Protein AF-A0A8S3AY65-F1 (afdb_monomer)

Solvent-accessible surface area (backbone atoms only — not comparable to full-atom values): 5228 Å² total; per-residue (Å²): 137,86,81,82,77,83,69,85,76,81,74,86,82,81,85,83,86,80,88,74,90,68,83,87,63,55,75,73,67,65,50,50,56,64,65,65,67,58,86,60,66,83,63,60,49,53,59,55,51,53,53,49,53,53,51,54,52,52,50,49,52,51,49,52,52,50,51,54,52,47,53,57,49,49,64,62,71,75,107

Structure (mmCIF, N/CA/C/O backbone):
data_AF-A0A8S3AY65-F1
#
_entry.id   AF-A0A8S3AY65-F1
#
loop_
_atom_site.group_PDB
_atom_site.id
_atom_site.type_symbol
_atom_site.label_atom_id
_atom_site.label_alt_id
_atom_site.label_comp_id
_atom_site.label_asym_id
_atom_site.label_entity_id
_atom_site.label_seq_id
_atom_site.pdbx_PDB_ins_code
_atom_site.Cartn_x
_atom_site.Cartn_y
_atom_site.Cartn_z
_atom_site.occupancy
_atom_site.B_iso_or_equiv
_atom_site.auth_seq_id
_atom_site.auth_comp_id
_atom_site.auth_asym_id
_atom_site.auth_atom_id
_atom_site.pdbx_PDB_model_num
ATOM 1 N N . MET A 1 1 ? -48.246 22.863 19.216 1.00 40.16 1 MET A N 1
ATOM 2 C CA . MET A 1 1 ? -47.080 23.055 18.326 1.00 40.16 1 MET A CA 1
ATOM 3 C C . MET A 1 1 ? -45.870 23.257 19.231 1.00 40.16 1 MET A C 1
ATOM 5 O O . MET A 1 1 ? -45.760 24.312 19.837 1.00 40.16 1 MET A O 1
ATOM 9 N N . PHE A 1 2 ? -45.061 22.219 19.463 1.00 52.56 2 PHE A N 1
ATOM 10 C CA . PHE A 1 2 ? -43.912 22.296 20.374 1.00 52.56 2 PHE A CA 1
ATOM 11 C C . PHE A 1 2 ? -42.674 22.686 19.569 1.00 52.56 2 PHE A C 1
ATOM 13 O O . PHE A 1 2 ? -42.271 21.963 18.662 1.00 52.56 2 PHE A O 1
ATOM 20 N N . GLN A 1 3 ? -42.121 23.861 19.855 1.00 53.03 3 GLN A N 1
ATOM 21 C CA . GLN A 1 3 ? -40.948 24.387 19.167 1.00 53.03 3 GLN A CA 1
ATOM 22 C C . GLN A 1 3 ? -39.696 23.769 19.809 1.00 53.03 3 GLN A C 1
ATOM 24 O O . GLN A 1 3 ? -39.345 24.084 20.945 1.00 53.03 3 GLN A O 1
ATOM 29 N N . SER A 1 4 ? -39.054 22.831 19.112 1.00 55.12 4 SER A N 1
ATOM 30 C CA . SER A 1 4 ? -37.811 22.193 19.552 1.00 55.12 4 SER A CA 1
ATOM 31 C C . SER A 1 4 ? -36.640 23.157 19.363 1.00 55.12 4 SER A C 1
ATOM 33 O O . SER A 1 4 ? -35.984 23.167 18.323 1.00 55.12 4 SER A O 1
ATOM 35 N N . THR A 1 5 ? -36.371 23.996 20.360 1.00 57.19 5 THR A N 1
ATOM 36 C CA . THR A 1 5 ? -35.165 24.829 20.375 1.00 57.19 5 THR A CA 1
ATOM 37 C C . THR A 1 5 ? -33.951 23.921 20.551 1.00 57.19 5 THR A C 1
ATOM 39 O O . THR A 1 5 ? -33.628 23.511 21.665 1.00 57.19 5 THR A O 1
ATOM 42 N N . SER A 1 6 ? -33.273 23.600 19.447 1.00 61.62 6 SER A N 1
ATOM 43 C CA . SER A 1 6 ? -31.988 22.898 19.436 1.00 61.62 6 SER A CA 1
ATOM 44 C C . SER A 1 6 ? -30.901 23.807 20.016 1.00 61.62 6 SER A C 1
ATOM 46 O O . SER A 1 6 ? -30.095 24.393 19.294 1.00 61.62 6 SER A O 1
ATOM 48 N N . LYS A 1 7 ? -30.901 23.980 21.341 1.00 62.69 7 LYS A N 1
ATOM 49 C CA . LYS A 1 7 ? -29.786 24.603 22.052 1.00 62.69 7 LYS A CA 1
ATOM 50 C C . LYS A 1 7 ? -28.605 23.642 21.961 1.00 62.69 7 LYS A C 1
ATOM 52 O O . LYS A 1 7 ? -28.706 22.493 22.378 1.00 62.6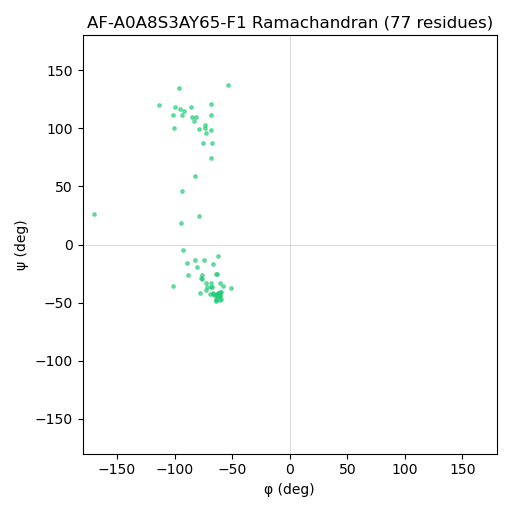9 7 LYS A O 1
ATOM 57 N N . ASN A 1 8 ? -27.504 24.110 21.383 1.00 65.00 8 ASN A N 1
ATOM 58 C CA . ASN A 1 8 ? -26.245 23.381 21.304 1.00 65.00 8 ASN A CA 1
ATOM 59 C C . ASN A 1 8 ? -25.679 23.253 22.731 1.00 65.00 8 ASN A C 1
ATOM 61 O O . ASN A 1 8 ? -24.989 24.144 23.222 1.00 65.00 8 ASN A O 1
ATOM 65 N N . VAL A 1 9 ? -26.088 22.205 23.450 1.00 72.94 9 VAL A N 1
ATOM 66 C CA . VAL A 1 9 ? -25.610 21.928 24.807 1.00 72.94 9 VAL A CA 1
ATOM 67 C C . VAL A 1 9 ? -24.187 21.403 24.680 1.00 72.94 9 VAL A C 1
ATOM 69 O O . VAL A 1 9 ? -23.966 20.245 24.334 1.00 72.94 9 VAL A O 1
ATOM 72 N N . GLN A 1 10 ? -23.215 22.275 24.929 1.00 67.19 10 GLN A N 1
ATOM 73 C CA . GLN A 1 10 ? -21.819 21.878 25.032 1.00 67.19 10 GLN A CA 1
ATOM 74 C C . GLN A 1 10 ? -21.634 21.158 26.367 1.00 67.19 10 GLN A C 1
ATOM 76 O O . GLN A 1 10 ? -21.622 21.785 27.423 1.00 67.19 10 GLN A O 1
ATOM 81 N N . ILE A 1 11 ? -21.560 19.829 26.323 1.00 74.38 11 ILE A N 1
ATOM 82 C CA . ILE A 1 11 ? -21.252 18.999 27.487 1.00 74.38 11 ILE A CA 1
ATOM 83 C C . ILE A 1 11 ? -19.722 18.957 27.599 1.00 74.38 11 ILE A C 1
ATOM 85 O O . ILE A 1 11 ? -19.082 18.355 26.734 1.00 74.38 11 ILE A O 1
ATOM 89 N N . PRO A 1 12 ? -19.100 19.598 28.607 1.00 74.44 12 PRO A N 1
ATOM 90 C CA . PRO A 1 12 ? -17.666 19.472 28.810 1.00 74.44 12 PRO A CA 1
ATOM 91 C C . PRO A 1 12 ? -17.356 18.041 29.256 1.00 74.44 12 PRO A C 1
ATOM 93 O O . PRO A 1 12 ? -17.727 17.613 30.349 1.00 74.44 12 PRO A O 1
ATOM 96 N N . PHE A 1 13 ? -16.688 17.281 28.392 1.00 71.88 13 PHE A N 1
ATOM 97 C CA . PHE A 1 13 ? -16.200 15.951 28.730 1.00 71.88 13 PHE A CA 1
ATOM 98 C C . PHE A 1 13 ? -14.882 16.081 29.492 1.00 71.88 13 PHE A C 1
ATOM 100 O O . PHE A 1 13 ? -13.854 16.436 28.917 1.00 71.88 13 PHE A O 1
ATOM 107 N N . THR A 1 14 ? -14.902 15.764 30.784 1.00 78.38 14 THR A N 1
ATOM 108 C CA . THR A 1 14 ? -13.681 15.640 31.586 1.00 78.38 14 THR A CA 1
ATOM 109 C C . THR A 1 14 ? -13.333 14.165 31.708 1.00 78.38 14 THR A C 1
ATOM 111 O O . THR A 1 14 ? -14.107 13.385 32.260 1.00 78.38 14 THR A O 1
ATOM 114 N N . TYR A 1 15 ? -12.167 13.770 31.200 1.00 76.56 15 TYR A N 1
ATOM 115 C CA . TYR A 1 15 ? -11.647 12.420 31.391 1.00 76.56 15 TYR A CA 1
ATOM 116 C C . TYR A 1 15 ? -10.673 12.417 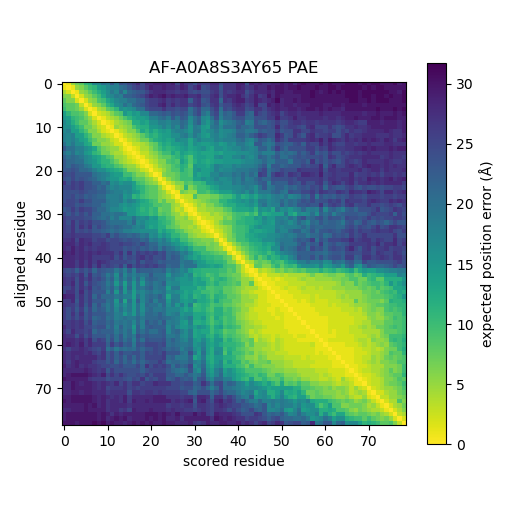32.576 1.00 76.56 15 TYR A C 1
ATOM 118 O O . TYR A 1 15 ? -9.832 13.303 32.712 1.00 76.56 15 TYR A O 1
ATOM 126 N N . SER A 1 16 ? -10.794 11.425 33.456 1.00 68.31 16 SER A N 1
ATOM 127 C CA . SER A 1 16 ? -9.841 11.191 34.542 1.00 68.31 16 SER A CA 1
ATOM 128 C C . SER A 1 16 ? -9.136 9.869 34.277 1.00 68.31 16 SER A C 1
ATOM 130 O O . SER A 1 16 ? -9.787 8.831 34.168 1.00 68.31 16 SER A O 1
ATOM 132 N N . VAL A 1 17 ? -7.808 9.904 34.146 1.00 74.38 17 VAL A N 1
ATOM 133 C CA . VAL A 1 17 ? -6.994 8.696 33.963 1.00 74.38 17 VAL A CA 1
ATOM 134 C C . VAL A 1 17 ? -6.359 8.338 35.294 1.00 74.38 17 VAL A C 1
ATOM 136 O O . VAL A 1 17 ? -5.469 9.034 35.779 1.00 74.38 17 VAL A O 1
ATOM 139 N N . LYS A 1 18 ? -6.797 7.227 35.887 1.00 75.12 18 LYS A N 1
ATOM 140 C CA . LYS A 1 18 ? -6.079 6.596 36.996 1.00 75.12 18 LYS A CA 1
ATOM 141 C C . LYS A 1 18 ? -5.156 5.519 36.442 1.00 75.12 18 LYS A C 1
ATOM 143 O O . LYS A 1 18 ? -5.613 4.484 35.967 1.00 75.12 18 LYS A O 1
ATOM 148 N N . PHE A 1 19 ? -3.851 5.754 36.534 1.00 64.50 19 PHE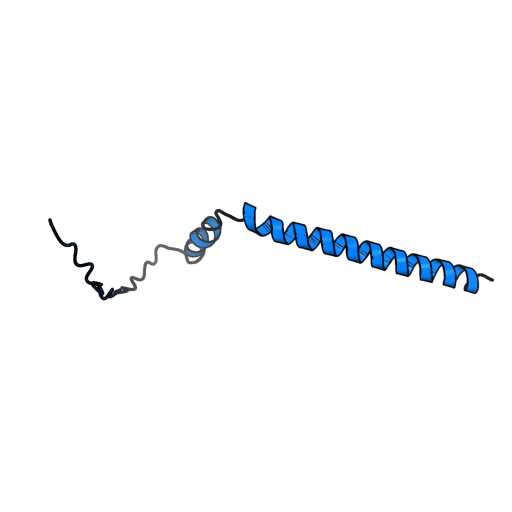 A N 1
ATOM 149 C CA . PHE A 1 19 ? -2.846 4.749 36.203 1.00 64.50 19 PHE A CA 1
ATOM 150 C C . PHE A 1 19 ? -2.717 3.756 37.360 1.00 64.50 19 PHE A C 1
ATOM 152 O O . PHE A 1 19 ? -2.057 4.027 38.359 1.00 64.50 19 PHE A O 1
ATOM 159 N N . VAL A 1 20 ? -3.359 2.597 37.229 1.00 72.62 20 VAL A N 1
ATOM 160 C CA . VAL A 1 20 ? -3.187 1.479 38.163 1.00 72.62 20 VAL A CA 1
ATOM 161 C C . VAL A 1 20 ? -2.132 0.537 37.586 1.00 72.62 20 VAL A C 1
ATOM 163 O O . VAL A 1 20 ? -2.313 -0.033 36.508 1.00 72.62 20 VAL A O 1
ATOM 166 N N . LYS A 1 21 ? -1.001 0.386 38.283 1.00 60.81 21 LYS A N 1
ATOM 167 C CA . LYS A 1 21 ? 0.064 -0.541 37.884 1.00 60.81 21 LYS A CA 1
ATOM 168 C C . LYS A 1 21 ? -0.397 -1.975 38.149 1.00 60.81 21 LYS A C 1
ATOM 170 O O . LYS A 1 21 ? -0.264 -2.475 39.258 1.00 60.81 21 LYS A O 1
ATOM 175 N N . ASN A 1 22 ? -0.928 -2.627 37.121 1.00 63.00 22 ASN A N 1
ATOM 176 C CA . ASN A 1 22 ? -1.191 -4.061 37.140 1.00 63.00 22 ASN A CA 1
ATOM 177 C C . ASN A 1 22 ? 0.085 -4.820 36.714 1.00 63.00 22 ASN A C 1
ATOM 179 O O . ASN A 1 22 ? 0.587 -4.604 35.606 1.00 63.00 22 ASN A O 1
ATOM 183 N N . ASN A 1 23 ? 0.622 -5.652 37.614 1.00 65.44 23 ASN A N 1
ATOM 184 C CA . ASN A 1 23 ? 1.858 -6.425 37.424 1.00 65.44 23 ASN A CA 1
ATOM 185 C C . ASN A 1 23 ? 1.609 -7.843 36.871 1.00 65.44 23 ASN A C 1
ATOM 187 O O . ASN A 1 23 ? 2.564 -8.542 36.544 1.00 65.44 23 ASN A O 1
ATOM 191 N N . ASP A 1 24 ? 0.344 -8.245 36.718 1.00 66.88 24 ASP A N 1
ATOM 192 C CA . ASP A 1 24 ? -0.054 -9.563 36.203 1.00 66.88 24 ASP A CA 1
ATOM 193 C C . ASP A 1 24 ? -0.032 -9.610 34.665 1.00 66.88 24 ASP A C 1
ATOM 195 O O . ASP A 1 24 ? -0.065 -10.673 34.046 1.00 66.88 24 ASP A O 1
ATOM 199 N N . ILE A 1 25 ? 0.052 -8.441 34.020 1.00 60.12 25 ILE A N 1
ATOM 200 C CA . ILE A 1 25 ? 0.013 -8.302 32.564 1.00 60.12 25 ILE A CA 1
ATOM 201 C C . ILE A 1 25 ? 1.439 -8.113 32.047 1.00 60.12 25 ILE A C 1
ATOM 203 O O . ILE A 1 25 ? 1.989 -7.007 32.069 1.00 60.12 25 ILE A O 1
ATOM 207 N N . ARG A 1 26 ? 2.033 -9.196 31.534 1.00 61.00 26 ARG A N 1
ATOM 208 C CA . ARG A 1 26 ? 3.302 -9.147 30.792 1.00 61.00 26 ARG A CA 1
ATOM 209 C C . ARG A 1 26 ? 3.196 -8.133 29.646 1.00 61.00 26 ARG A C 1
ATOM 211 O O . ARG A 1 26 ? 2.201 -8.108 28.927 1.00 61.00 26 ARG A O 1
ATOM 218 N N . TRP A 1 27 ? 4.235 -7.316 29.444 1.00 62.00 27 TRP A N 1
ATOM 219 C CA . TRP A 1 27 ? 4.282 -6.273 28.401 1.00 62.00 27 TRP A CA 1
ATOM 220 C C . TRP A 1 27 ? 3.919 -6.802 27.003 1.00 62.00 27 TRP A C 1
ATOM 222 O O . TRP A 1 27 ? 3.189 -6.146 26.264 1.00 62.00 27 TRP A O 1
ATOM 232 N N . ALA A 1 28 ? 4.337 -8.031 26.689 1.00 62.06 28 ALA A N 1
ATOM 233 C CA . ALA A 1 28 ? 4.013 -8.712 25.436 1.00 62.06 28 ALA A CA 1
ATOM 234 C C . ALA A 1 28 ? 2.497 -8.870 25.198 1.00 62.06 28 ALA A C 1
ATOM 236 O O . ALA A 1 28 ? 2.030 -8.725 24.073 1.00 62.06 28 ALA A O 1
ATOM 237 N N . SER A 1 29 ? 1.707 -9.089 26.252 1.00 63.56 29 SER A N 1
ATOM 238 C CA . SER A 1 29 ? 0.254 -9.277 26.160 1.00 63.56 29 SER A CA 1
ATOM 239 C C . SER A 1 29 ? -0.513 -7.976 25.886 1.00 63.56 29 SER A C 1
ATOM 241 O O . SER A 1 29 ? -1.682 -8.028 25.519 1.00 63.56 29 SER A O 1
ATOM 243 N N 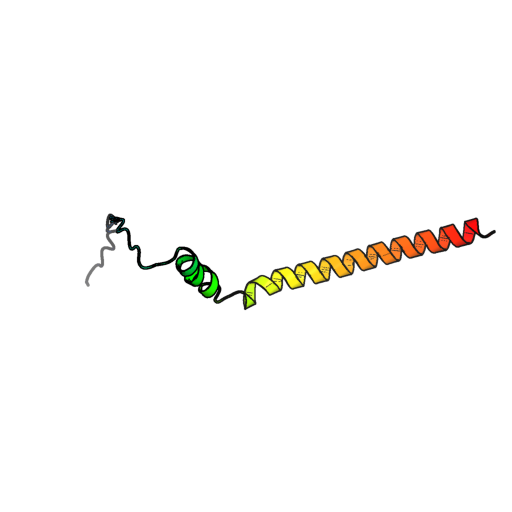. ARG A 1 30 ? 0.120 -6.800 26.033 1.00 64.75 30 ARG A N 1
ATOM 244 C CA . ARG A 1 30 ? -0.506 -5.499 25.718 1.00 64.75 30 ARG A CA 1
ATOM 245 C C . ARG A 1 30 ? -0.568 -5.231 24.214 1.00 64.75 30 ARG A C 1
ATOM 247 O O . ARG A 1 30 ? -1.493 -4.571 23.754 1.00 64.75 30 ARG A O 1
ATOM 254 N N . TRP A 1 31 ? 0.388 -5.772 23.460 1.00 65.38 31 TRP A N 1
ATOM 255 C CA . TRP A 1 31 ? 0.442 -5.648 22.003 1.00 65.38 31 TRP A CA 1
ATOM 256 C C . TRP A 1 3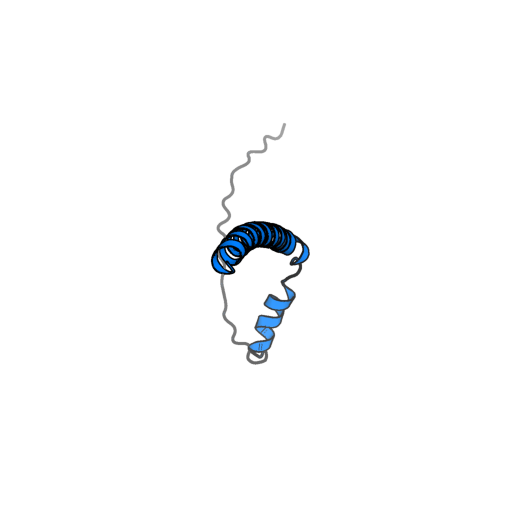1 ? -0.489 -6.626 21.277 1.00 65.38 31 TRP A C 1
ATOM 258 O O . TRP A 1 31 ? -0.853 -6.356 20.135 1.00 65.38 31 TRP A O 1
ATOM 268 N N . ASP A 1 32 ? -0.936 -7.708 21.930 1.00 63.72 32 ASP A N 1
ATOM 269 C CA . ASP A 1 32 ? -1.846 -8.695 21.320 1.00 63.72 32 ASP A CA 1
ATOM 270 C C . ASP A 1 32 ? -3.179 -8.058 20.891 1.00 63.72 32 ASP A C 1
ATOM 272 O O . ASP A 1 32 ? -3.726 -8.407 19.850 1.00 63.72 32 ASP A O 1
ATOM 276 N N . TYR A 1 33 ? -3.660 -7.046 21.626 1.00 62.47 33 TYR A N 1
ATOM 277 C CA . TYR A 1 33 ? -4.844 -6.272 21.241 1.00 62.47 33 TYR A CA 1
ATOM 278 C C . TYR A 1 33 ? -4.614 -5.402 20.005 1.00 62.47 33 TYR A C 1
ATOM 280 O O . TYR A 1 33 ? -5.520 -5.312 19.193 1.00 62.47 33 TYR A O 1
ATOM 288 N N . ILE A 1 34 ? -3.422 -4.815 19.833 1.00 60.62 34 ILE A N 1
ATOM 289 C CA . ILE A 1 34 ? -3.069 -3.991 18.659 1.00 60.62 34 ILE A CA 1
ATOM 290 C C . ILE A 1 34 ? -2.895 -4.873 17.413 1.00 60.62 34 ILE A C 1
ATOM 292 O O . ILE A 1 34 ? -3.289 -4.494 16.312 1.00 60.62 34 ILE A O 1
ATOM 296 N N . LEU A 1 35 ? -2.348 -6.077 17.595 1.00 60.53 35 LEU A N 1
ATOM 297 C CA . LEU A 1 35 ? -2.193 -7.081 16.540 1.00 60.53 35 LEU A CA 1
ATOM 298 C C . LEU A 1 35 ? -3.534 -7.730 16.151 1.00 60.53 35 LEU A C 1
ATOM 300 O O . LEU A 1 35 ? -3.791 -7.928 14.965 1.00 60.53 35 LEU A O 1
ATOM 304 N N . LYS A 1 36 ? -4.425 -8.012 17.113 1.00 57.25 36 LYS A N 1
ATOM 305 C CA . LYS A 1 36 ? -5.796 -8.494 16.847 1.00 57.25 36 LYS A CA 1
ATOM 306 C C . LYS A 1 36 ? -6.746 -7.401 16.368 1.00 57.25 36 LYS A C 1
ATOM 308 O O . LYS A 1 36 ? -7.692 -7.713 15.649 1.00 57.25 36 LYS A O 1
ATOM 313 N N . SER A 1 37 ? -6.499 -6.136 16.709 1.00 53.84 37 SER A N 1
ATOM 314 C CA . SER A 1 37 ? -7.258 -4.979 16.221 1.00 53.84 37 SER A CA 1
ATOM 315 C C . SER A 1 37 ? -6.858 -4.548 14.805 1.00 53.84 37 SER A C 1
ATOM 317 O O . SER A 1 37 ? -7.126 -3.416 14.410 1.00 53.84 37 SER A O 1
ATOM 319 N N . LEU A 1 38 ? -6.303 -5.458 14.004 1.00 57.88 38 LEU A N 1
ATOM 320 C CA . LEU A 1 38 ? -6.224 -5.339 12.550 1.00 57.88 38 LEU A CA 1
ATOM 321 C C . LEU A 1 38 ? -7.422 -6.026 11.838 1.00 57.88 38 LEU A C 1
ATOM 323 O O . LEU A 1 38 ? -7.191 -6.744 10.862 1.00 57.88 38 LEU A O 1
ATOM 327 N N . PRO A 1 39 ? -8.712 -5.867 12.229 1.00 56.88 39 PRO A N 1
ATOM 328 C CA . PRO A 1 39 ? -9.807 -6.456 11.482 1.00 56.88 39 PRO A CA 1
ATOM 329 C C . PRO A 1 39 ? -10.177 -5.555 10.293 1.00 56.88 39 PRO A C 1
ATOM 331 O O . PRO A 1 39 ? -11.306 -5.106 10.227 1.00 56.88 39 PRO A O 1
ATOM 334 N N . GLN A 1 40 ? -9.268 -5.261 9.349 1.00 56.47 40 GLN A N 1
ATOM 335 C CA . GLN A 1 40 ? -9.668 -4.742 8.021 1.00 56.47 40 GLN A CA 1
ATOM 336 C C . GLN A 1 40 ? -8.548 -4.671 6.954 1.00 56.47 40 GLN A C 1
ATOM 338 O O . GLN A 1 40 ? -8.648 -3.887 6.010 1.00 56.47 40 GLN A O 1
ATOM 343 N N . THR A 1 41 ? -7.489 -5.489 7.003 1.00 59.00 41 THR A N 1
ATOM 344 C CA . THR A 1 41 ? -6.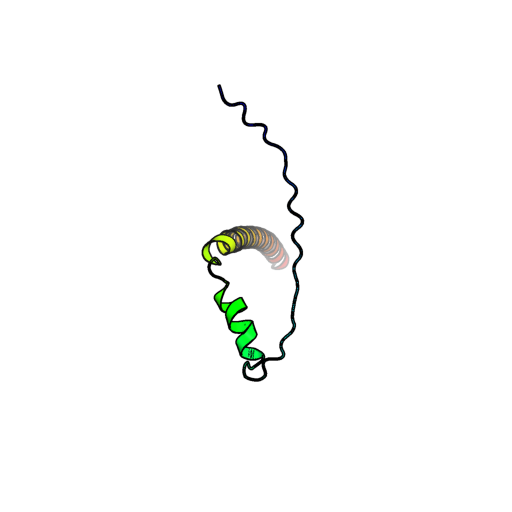439 -5.482 5.947 1.00 59.00 41 THR A CA 1
ATOM 345 C C . THR A 1 41 ? -6.942 -5.867 4.549 1.00 59.00 41 THR A C 1
ATOM 347 O O . THR A 1 41 ? -6.241 -5.667 3.559 1.00 59.00 41 THR A O 1
ATOM 350 N N . ARG A 1 42 ? -8.184 -6.354 4.434 1.00 59.91 42 ARG A N 1
ATOM 351 C CA . ARG A 1 42 ? -8.810 -6.748 3.165 1.00 59.91 42 ARG A CA 1
ATOM 352 C C . ARG A 1 42 ? -9.018 -5.581 2.186 1.00 59.91 42 ARG A C 1
ATOM 354 O O . ARG A 1 42 ? -9.082 -5.828 0.990 1.00 59.91 42 ARG A O 1
ATOM 361 N N . ILE A 1 43 ? -9.123 -4.334 2.662 1.00 62.25 43 ILE A N 1
ATOM 362 C CA . ILE A 1 43 ? -9.514 -3.190 1.811 1.00 62.25 43 ILE A CA 1
ATOM 363 C C . ILE A 1 43 ? -8.304 -2.333 1.396 1.00 62.25 43 ILE A C 1
ATOM 365 O O . ILE A 1 43 ? -8.243 -1.874 0.262 1.00 62.25 43 ILE A O 1
ATOM 369 N N . GLN A 1 44 ? -7.293 -2.166 2.256 1.00 68.75 44 GLN A N 1
ATOM 370 C CA . GLN A 1 44 ? -6.109 -1.351 1.927 1.00 68.75 44 GLN A CA 1
ATOM 371 C C . GLN A 1 44 ? -5.116 -2.056 0.996 1.00 68.75 44 GLN A C 1
ATOM 373 O O . GLN A 1 44 ? -4.442 -1.399 0.201 1.00 68.75 44 GLN A O 1
ATOM 378 N N . TRP A 1 45 ? -5.041 -3.390 1.044 1.00 80.19 45 TRP A N 1
ATOM 379 C CA . TRP A 1 45 ? -4.144 -4.135 0.160 1.00 80.19 45 TRP A CA 1
ATOM 380 C C . TRP A 1 45 ? -4.553 -4.041 -1.321 1.00 80.19 45 TRP A C 1
ATOM 382 O O . TRP A 1 45 ? -3.712 -4.242 -2.191 1.00 80.19 45 TRP A O 1
ATOM 392 N N . PHE A 1 46 ? -5.791 -3.627 -1.629 1.00 78.69 46 PHE A N 1
ATOM 393 C CA . PHE A 1 46 ? -6.218 -3.317 -2.999 1.00 78.69 46 PHE A CA 1
ATOM 394 C C . PHE A 1 46 ? -5.409 -2.163 -3.613 1.00 78.69 46 PHE A C 1
ATOM 396 O O . PHE A 1 46 ? -4.970 -2.262 -4.755 1.00 78.69 46 PHE A O 1
ATOM 403 N N . SER A 1 47 ? -5.124 -1.107 -2.844 1.00 82.94 47 SER A N 1
ATOM 404 C CA . SER A 1 47 ? -4.279 0.006 -3.304 1.00 82.94 47 SER A CA 1
ATOM 405 C C . SER A 1 47 ? -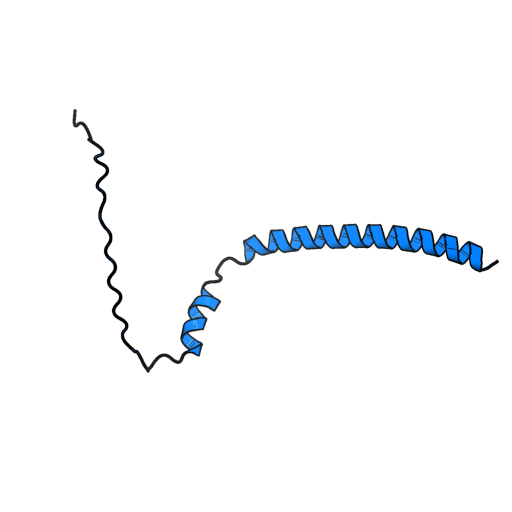2.815 -0.405 -3.482 1.00 82.94 47 SER A C 1
ATOM 407 O O . SER A 1 47 ? -2.147 0.091 -4.386 1.00 82.94 47 SER A O 1
ATOM 409 N N . ILE A 1 48 ? -2.330 -1.333 -2.650 1.00 86.31 48 ILE A N 1
ATOM 410 C CA . ILE A 1 48 ? -0.979 -1.908 -2.752 1.00 86.31 48 ILE A CA 1
ATOM 411 C C . ILE A 1 48 ? -0.867 -2.785 -4.003 1.00 86.31 48 ILE A C 1
ATOM 413 O O . ILE A 1 48 ? 0.113 -2.698 -4.736 1.00 86.31 48 ILE A O 1
ATOM 417 N N . LEU A 1 49 ? -1.884 -3.599 -4.290 1.00 90.12 49 LEU A N 1
ATOM 418 C CA . LEU A 1 49 ? -1.926 -4.415 -5.500 1.00 90.12 49 LEU A CA 1
ATOM 419 C C . LEU A 1 49 ? -2.037 -3.536 -6.753 1.00 90.12 49 LEU A C 1
ATOM 421 O O . LEU A 1 49 ? -1.321 -3.766 -7.723 1.00 90.12 49 LEU A O 1
ATOM 425 N N . ASN A 1 50 ? -2.869 -2.492 -6.717 1.00 91.06 50 ASN A N 1
ATOM 426 C CA . ASN A 1 50 ? -3.015 -1.545 -7.820 1.00 91.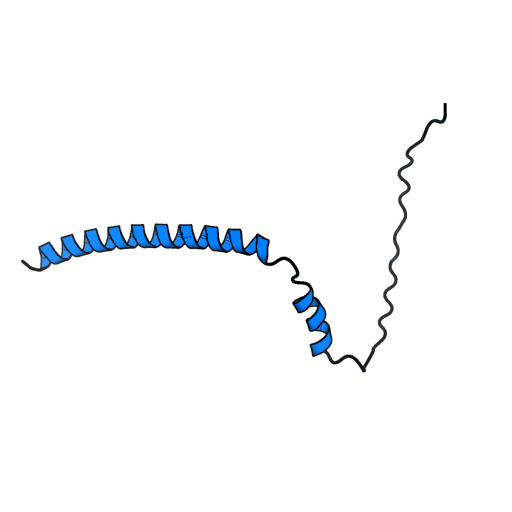06 50 ASN A CA 1
ATOM 427 C C . ASN A 1 50 ? -1.690 -0.838 -8.158 1.00 91.06 50 ASN A C 1
ATOM 429 O O . ASN A 1 50 ? -1.303 -0.782 -9.324 1.00 91.06 50 ASN A O 1
ATOM 433 N N . SER A 1 51 ? -0.959 -0.341 -7.155 1.00 92.62 51 SER A N 1
ATOM 434 C CA . SER A 1 51 ? 0.350 0.278 -7.398 1.00 92.62 51 SER A CA 1
ATOM 435 C C . SER A 1 51 ? 1.396 -0.737 -7.870 1.00 92.62 51 SER A C 1
ATOM 437 O O . SER A 1 51 ? 2.184 -0.421 -8.760 1.00 92.62 51 SER A O 1
ATOM 439 N N . LEU A 1 52 ? 1.367 -1.971 -7.357 1.00 93.62 52 LEU A N 1
ATOM 440 C CA . LEU A 1 52 ? 2.261 -3.050 -7.785 1.00 93.62 52 LEU A CA 1
ATOM 441 C C . LEU A 1 52 ? 2.066 -3.399 -9.267 1.00 93.62 52 LEU A C 1
ATOM 443 O O . LEU A 1 52 ? 3.049 -3.524 -9.996 1.00 93.62 52 LEU A O 1
ATOM 447 N N . VAL A 1 53 ? 0.819 -3.493 -9.736 1.00 94.50 53 VAL A N 1
ATOM 448 C CA . VAL A 1 53 ? 0.508 -3.748 -11.153 1.00 94.50 53 VAL A CA 1
ATOM 449 C C . VAL A 1 53 ? 1.064 -2.638 -12.051 1.00 94.50 53 VAL A C 1
ATOM 451 O O . VAL A 1 53 ? 1.697 -2.933 -13.066 1.00 94.50 53 VAL A O 1
ATOM 454 N N . ILE A 1 54 ? 0.893 -1.369 -11.664 1.00 95.00 54 ILE A N 1
ATOM 455 C CA . ILE A 1 54 ? 1.409 -0.220 -12.428 1.00 95.00 54 ILE A CA 1
ATOM 456 C C . ILE A 1 54 ? 2.943 -0.251 -12.491 1.00 95.00 54 ILE A C 1
ATOM 458 O O . ILE A 1 54 ? 3.521 -0.051 -13.560 1.00 95.00 54 ILE A O 1
ATOM 462 N N . VAL A 1 55 ? 3.616 -0.543 -11.375 1.00 95.62 55 VAL A N 1
ATOM 463 C CA . VAL A 1 55 ? 5.084 -0.631 -11.319 1.00 95.62 55 VAL A CA 1
ATOM 464 C C . VAL A 1 55 ? 5.616 -1.763 -12.200 1.00 95.62 55 VAL A C 1
ATOM 466 O O . VAL A 1 55 ? 6.584 -1.548 -12.930 1.00 95.62 55 VAL A O 1
ATOM 469 N N . LEU A 1 56 ? 4.980 -2.940 -12.196 1.00 95.69 56 LEU A N 1
ATOM 470 C CA . LEU A 1 56 ? 5.367 -4.046 -13.080 1.00 95.69 56 LEU A CA 1
ATOM 471 C C . LEU A 1 56 ? 5.201 -3.676 -14.556 1.00 95.69 56 LEU A C 1
ATOM 473 O O . LEU A 1 56 ? 6.089 -3.959 -15.361 1.00 95.69 56 LEU A O 1
ATOM 477 N N . PHE A 1 57 ? 4.102 -3.007 -14.910 1.00 95.88 57 PHE A N 1
ATOM 478 C CA . PHE A 1 57 ? 3.859 -2.573 -16.284 1.00 95.88 57 PHE A CA 1
ATOM 479 C C . PHE A 1 57 ? 4.904 -1.552 -16.755 1.00 95.88 57 PHE A C 1
ATOM 481 O O . PHE A 1 57 ? 5.495 -1.709 -17.825 1.00 95.88 57 PHE A O 1
ATOM 488 N N . LEU A 1 58 ? 5.193 -0.542 -15.928 1.00 95.31 58 LEU A N 1
ATOM 489 C CA . LEU A 1 58 ? 6.225 0.457 -16.211 1.00 95.31 58 LEU A CA 1
ATOM 490 C C . LEU A 1 58 ? 7.613 -0.183 -16.317 1.00 95.31 58 LEU A C 1
ATOM 492 O O . LEU A 1 58 ? 8.353 0.114 -17.253 1.00 95.31 58 LEU A O 1
ATOM 496 N N . SER A 1 59 ? 7.953 -1.098 -15.407 1.00 96.31 59 SER A N 1
ATOM 497 C CA . SER A 1 59 ? 9.218 -1.838 -15.447 1.00 96.31 59 SER A CA 1
ATOM 498 C C . SER A 1 59 ? 9.349 -2.665 -16.728 1.00 96.31 59 SER A C 1
ATOM 500 O O . SER A 1 59 ? 10.390 -2.610 -17.379 1.00 96.31 59 SER A O 1
ATOM 502 N N . GLY A 1 60 ? 8.282 -3.349 -17.154 1.00 95.31 60 GLY A N 1
ATOM 503 C CA . GLY A 1 60 ? 8.245 -4.089 -18.416 1.00 95.31 60 GLY A CA 1
ATOM 504 C C . GLY A 1 60 ? 8.439 -3.189 -19.638 1.00 95.31 60 GLY A C 1
ATOM 505 O O . GLY A 1 60 ? 9.214 -3.523 -20.533 1.00 95.31 60 GLY A O 1
ATOM 506 N N . MET A 1 61 ? 7.802 -2.016 -19.666 1.00 94.38 61 MET A N 1
ATOM 507 C CA . MET A 1 61 ? 7.987 -1.039 -20.744 1.00 94.38 61 MET A CA 1
ATOM 508 C C . MET A 1 61 ? 9.429 -0.515 -20.798 1.00 94.38 61 MET A C 1
ATOM 510 O O . MET A 1 61 ? 10.024 -0.470 -21.876 1.00 94.38 61 MET A O 1
ATOM 514 N N . VAL A 1 62 ? 10.018 -0.176 -19.647 1.00 94.69 62 VAL A N 1
ATOM 515 C CA . VAL A 1 62 ? 11.427 0.241 -19.553 1.00 94.69 62 VAL A CA 1
ATOM 516 C C . VAL A 1 62 ? 12.358 -0.884 -20.006 1.00 94.69 62 VAL A C 1
ATOM 518 O O . VAL A 1 62 ? 13.268 -0.636 -20.797 1.00 94.69 62 VAL A O 1
ATOM 521 N N . ALA A 1 63 ? 12.109 -2.122 -19.577 1.00 93.56 63 ALA A N 1
ATOM 522 C CA . ALA A 1 63 ? 12.886 -3.286 -19.987 1.00 93.56 63 ALA A CA 1
ATOM 523 C C . ALA A 1 63 ? 12.793 -3.534 -21.500 1.00 93.56 63 ALA A C 1
ATOM 525 O O . ALA A 1 63 ? 13.816 -3.781 -22.132 1.00 93.56 63 ALA A O 1
ATOM 526 N N . MET A 1 64 ? 11.610 -3.404 -22.110 1.00 90.81 64 MET A N 1
ATOM 527 C CA . MET A 1 64 ? 11.449 -3.506 -23.566 1.00 90.81 64 MET A CA 1
ATOM 528 C C . MET A 1 64 ? 12.237 -2.424 -24.313 1.00 90.81 64 MET A C 1
ATOM 530 O O . MET A 1 64 ? 12.874 -2.726 -25.321 1.00 90.81 64 MET A O 1
ATOM 534 N N . ILE A 1 65 ? 12.231 -1.177 -23.827 1.00 90.94 65 ILE A N 1
ATOM 535 C CA . ILE A 1 65 ? 13.022 -0.086 -24.418 1.00 90.94 65 ILE A CA 1
ATOM 536 C C . ILE A 1 65 ? 14.515 -0.394 -24.297 1.00 90.94 65 ILE A C 1
ATOM 538 O O . ILE A 1 65 ? 15.233 -0.304 -25.290 1.00 90.94 65 ILE A O 1
ATOM 542 N N . LEU A 1 66 ? 14.974 -0.807 -23.114 1.00 89.62 66 LEU A N 1
ATOM 543 C CA . LEU A 1 66 ? 16.370 -1.158 -22.872 1.00 89.62 66 LEU A CA 1
ATOM 544 C C . LEU A 1 66 ? 16.814 -2.321 -23.764 1.00 89.62 66 LEU A C 1
ATOM 546 O O . LEU A 1 66 ? 17.836 -2.214 -24.430 1.00 89.62 66 LEU A O 1
ATOM 550 N N . LEU A 1 67 ? 16.023 -3.394 -23.840 1.00 88.00 67 LEU A N 1
ATOM 551 C CA . LEU A 1 67 ? 16.289 -4.530 -24.719 1.00 88.00 67 LEU A CA 1
ATOM 552 C C . LEU A 1 67 ? 16.324 -4.105 -26.183 1.00 88.00 67 LEU A C 1
ATOM 554 O O . LEU A 1 67 ? 17.186 -4.577 -26.914 1.00 88.00 67 LEU A O 1
ATOM 558 N N . ARG A 1 68 ? 15.431 -3.216 -26.626 1.00 82.69 68 ARG A N 1
ATOM 559 C CA . ARG A 1 68 ? 15.426 -2.719 -28.007 1.00 82.69 68 ARG A CA 1
ATOM 560 C C . ARG A 1 68 ? 16.677 -1.900 -28.323 1.00 82.69 68 ARG A C 1
ATOM 562 O O . ARG A 1 68 ? 17.254 -2.075 -29.394 1.00 82.69 68 ARG A O 1
ATOM 569 N N . THR A 1 69 ? 17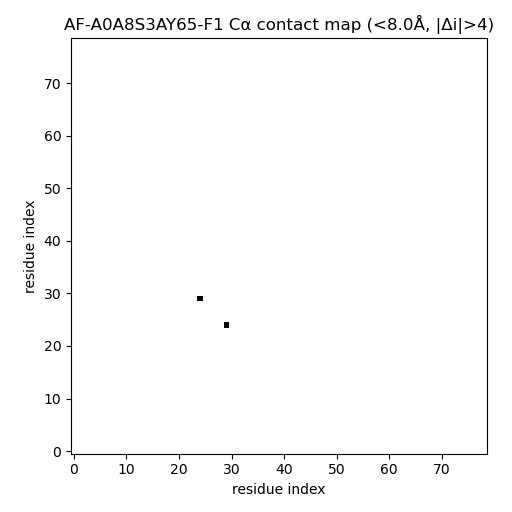.092 -1.024 -27.412 1.00 84.81 69 THR A N 1
ATOM 570 C CA . THR A 1 69 ? 18.321 -0.230 -27.550 1.00 84.81 69 THR A CA 1
ATOM 571 C C . THR A 1 69 ? 19.546 -1.141 -27.554 1.00 84.81 69 THR A C 1
ATOM 573 O O . THR A 1 69 ? 20.345 -1.089 -28.481 1.00 84.81 69 THR A O 1
ATOM 576 N N . LEU A 1 70 ? 19.624 -2.068 -26.599 1.00 79.94 70 LEU A N 1
ATOM 577 C CA . LEU A 1 70 ? 20.739 -2.995 -26.437 1.00 79.94 70 LEU A CA 1
ATOM 578 C C . LEU A 1 70 ? 20.841 -3.993 -27.598 1.00 79.94 70 LEU A C 1
ATOM 580 O O . LEU A 1 70 ? 21.936 -4.204 -28.098 1.00 79.94 70 LEU A O 1
ATOM 584 N N . HIS A 1 71 ? 19.734 -4.550 -28.105 1.00 75.88 71 HIS A N 1
ATOM 585 C CA . HIS A 1 71 ? 19.765 -5.395 -29.310 1.00 75.88 71 HIS A CA 1
ATOM 586 C C . HIS A 1 71 ? 20.302 -4.631 -30.522 1.00 75.88 71 HIS A C 1
ATOM 588 O O . HIS A 1 71 ? 21.075 -5.177 -31.305 1.00 75.88 71 HIS A O 1
ATOM 594 N N . LYS A 1 72 ? 19.905 -3.364 -30.683 1.00 66.25 72 LYS A N 1
ATOM 595 C CA . LYS A 1 72 ? 20.345 -2.525 -31.801 1.00 66.25 72 LYS A CA 1
ATOM 596 C C . LYS A 1 72 ? 21.809 -2.091 -31.665 1.00 66.25 72 LYS A C 1
ATOM 598 O O . LYS A 1 72 ? 22.488 -1.957 -32.682 1.00 66.25 72 LYS A O 1
ATOM 603 N N . ASP A 1 73 ? 22.287 -1.883 -30.443 1.00 67.81 73 ASP A N 1
ATOM 604 C CA . ASP A 1 73 ? 23.682 -1.530 -30.178 1.00 67.81 73 ASP A CA 1
ATOM 605 C C . ASP A 1 73 ? 24.602 -2.755 -30.261 1.00 67.81 73 ASP A C 1
ATOM 607 O O . ASP A 1 73 ? 25.625 -2.679 -30.934 1.00 67.81 73 ASP A O 1
ATOM 611 N N . ILE A 1 74 ? 24.207 -3.917 -29.724 1.00 68.44 74 ILE A N 1
ATOM 612 C CA . ILE A 1 74 ? 24.946 -5.182 -29.895 1.00 68.44 74 ILE A CA 1
ATOM 613 C C . ILE A 1 74 ? 25.019 -5.580 -31.372 1.00 68.44 74 ILE A C 1
ATOM 615 O O . ILE A 1 74 ? 26.090 -5.951 -31.840 1.00 68.44 74 ILE A O 1
ATOM 619 N N . ALA A 1 75 ? 23.929 -5.454 -32.137 1.00 64.31 75 ALA A N 1
ATOM 620 C CA . ALA A 1 75 ? 23.943 -5.764 -33.569 1.00 64.31 75 ALA A CA 1
ATOM 621 C C . ALA A 1 75 ? 24.882 -4.854 -34.382 1.00 64.31 75 ALA A C 1
ATOM 623 O O . ALA A 1 75 ? 25.351 -5.264 -35.438 1.00 64.31 75 ALA A O 1
ATOM 624 N N . ARG A 1 76 ? 25.166 -3.636 -33.899 1.00 59.41 76 ARG A N 1
ATOM 625 C CA . ARG A 1 76 ? 26.145 -2.730 -34.518 1.00 59.41 76 ARG A CA 1
ATOM 626 C C . ARG A 1 76 ? 27.573 -2.928 -34.023 1.00 59.41 76 ARG A C 1
ATOM 628 O O . ARG A 1 76 ? 28.485 -2.600 -34.765 1.00 59.41 76 ARG A O 1
ATOM 635 N N . TYR A 1 77 ? 27.760 -3.432 -32.805 1.00 54.59 77 TYR A N 1
ATOM 636 C CA . TYR A 1 77 ? 29.084 -3.700 -32.233 1.00 54.59 77 TYR A CA 1
ATOM 637 C C . TYR A 1 77 ? 29.616 -5.107 -32.549 1.00 54.59 77 TYR A C 1
ATOM 639 O O . TYR A 1 77 ? 30.798 -5.364 -32.359 1.00 54.59 77 TYR A O 1
ATOM 647 N N . ASN A 1 78 ? 28.748 -6.020 -33.000 1.00 56.84 78 ASN A N 1
ATOM 648 C CA . ASN A 1 78 ? 29.100 -7.369 -33.460 1.00 56.84 78 ASN A CA 1
ATOM 649 C C . ASN A 1 78 ? 29.306 -7.448 -34.993 1.00 56.84 78 ASN A C 1
ATOM 651 O O . ASN A 1 78 ? 29.230 -8.530 -35.577 1.00 56.84 78 ASN A O 1
ATOM 655 N N . GLN A 1 79 ? 29.529 -6.303 -35.643 1.00 51.56 79 GLN A N 1
ATOM 656 C CA . GLN A 1 79 ? 30.231 -6.203 -36.927 1.00 51.56 79 GLN A CA 1
ATOM 657 C C . GLN A 1 79 ? 31.636 -5.669 -36.663 1.00 51.56 79 GLN A C 1
ATOM 659 O O . GLN A 1 79 ? 32.546 -6.077 -37.413 1.00 51.56 79 GLN A O 1
#

Secondary structure (DSSP, 8-state):
----------------------SSS-HHHHHHHHHHT-TTHHHHHHHHHHHHHHHHHHHHHHHHHHHHHHHHHHHHH--

InterPro domains:
  IPR004240 Nonaspanin (TM9SF) [PF02990] (6-79)
  IPR004240 Nonaspanin (TM9SF) [PTHR10766] (6-79)

Organism: NCBI:txid392030

Radius of gyration: 30.85 Å; Cα contacts (8 Å, |Δi|>4): 1; chains: 1; bounding box: 77×34×75 Å

pLDDT: mean 72.23, std 14.41, range [40.16, 96.31]

Sequence (79 aa):
MFQSTSKNVQIPFTYSVKFVKNNDIRWASRWDYILKSLPQTRIQWFSILNSLVIVLFLSGMVAMILLRTLHKDIARYNQ

Mean predicted aligned error: 17.14 Å

Foldseek 3Di:
DDDPPPDPPPDDDDDDDDDDDDPVDDPVNVCVCVVVVPVPPPPVVVVVVVVVVVVVVVVVVVVVVVCVVVVVVVVVVVD